Protein AF-A0A0H3LVS9-F1 (afdb_monomer_lite)

Radius of gyration: 20.44 Å; chains: 1; bounding box: 50×40×53 Å

Secondary structure (DSSP, 8-state):
--------HHHHHHHHHHGGGSTT---S-HHHHHHHHHT--PPPHHHHHHHHHHHHHHTT-TTEEEEE-SS-SSEEEEEETTEEEEEEEEEEETTEEEEEEEE---GGGS--

InterPro domains:
  IPR021473 Protein of unknown function DUF3126 [PF11324] (47-109)

pLDDT: mean 72.95, std 19.1, range [28.23, 94.38]

Structure (mmCIF, N/CA/C/O backbone):
data_AF-A0A0H3LVS9-F1
#
_entry.id   AF-A0A0H3LVS9-F1
#
loop_
_atom_site.group_PDB
_atom_site.id
_atom_site.type_symbol
_atom_site.label_atom_id
_atom_site.label_alt_id
_atom_site.label_comp_id
_atom_site.label_asym_id
_atom_site.label_entity_id
_atom_site.label_seq_id
_atom_site.pdbx_PDB_ins_code
_atom_site.Cartn_x
_atom_site.Cartn_y
_atom_site.Cartn_z
_atom_site.occupancy
_atom_site.B_iso_or_equiv
_atom_site.auth_seq_id
_atom_site.auth_comp_id
_atom_site.auth_asym_id
_atom_site.auth_atom_id
_atom_site.pdbx_PDB_model_num
ATOM 1 N N . MET A 1 1 ? -1.880 -29.296 -40.232 1.00 34.50 1 MET A N 1
ATOM 2 C CA . MET A 1 1 ? -1.886 -29.514 -38.771 1.00 34.50 1 MET A CA 1
ATOM 3 C C . MET A 1 1 ? -1.602 -28.190 -38.093 1.00 34.50 1 MET A C 1
ATOM 5 O O . MET A 1 1 ? -0.467 -27.733 -38.099 1.00 34.50 1 MET A O 1
ATOM 9 N N . CYS A 1 2 ? -2.651 -27.542 -37.597 1.00 28.23 2 CYS A N 1
ATOM 10 C CA . CYS A 1 2 ? -2.527 -26.396 -36.709 1.00 28.23 2 CYS A CA 1
ATOM 11 C C . CYS A 1 2 ? -2.067 -26.925 -35.350 1.00 28.23 2 CYS A C 1
ATOM 13 O O . CYS A 1 2 ? -2.799 -27.679 -34.715 1.00 28.23 2 CYS A O 1
ATOM 15 N N . PHE A 1 3 ? -0.857 -26.573 -34.923 1.00 32.47 3 PHE A N 1
ATOM 16 C CA . PHE A 1 3 ? -0.485 -26.709 -33.521 1.00 32.47 3 PHE A CA 1
ATOM 17 C C . PHE A 1 3 ? -0.917 -25.423 -32.827 1.00 32.47 3 PHE A C 1
ATOM 19 O O . PHE A 1 3 ? -0.360 -24.356 -33.081 1.00 32.47 3 PHE A O 1
ATOM 26 N N . GLU A 1 4 ? -1.953 -25.520 -31.998 1.00 36.03 4 GLU A N 1
ATOM 27 C CA . GLU A 1 4 ? -2.336 -24.456 -31.078 1.00 36.03 4 GLU A CA 1
ATOM 28 C C . GLU A 1 4 ? -1.134 -24.121 -30.190 1.00 36.03 4 GLU A C 1
ATOM 30 O O . GLU A 1 4 ? -0.739 -24.883 -29.304 1.00 36.03 4 GLU A O 1
ATOM 35 N N . TYR A 1 5 ? -0.523 -22.968 -30.453 1.00 38.22 5 TYR A N 1
ATOM 36 C CA . TYR A 1 5 ? 0.566 -22.436 -29.652 1.00 38.22 5 TYR A CA 1
ATOM 37 C C . TYR A 1 5 ? -0.031 -21.897 -28.349 1.00 38.22 5 TYR A C 1
ATOM 39 O O . TYR A 1 5 ? -0.419 -20.732 -28.240 1.00 38.22 5 TYR A O 1
ATOM 47 N N . ARG A 1 6 ? -0.195 -22.793 -27.372 1.00 41.19 6 ARG A N 1
ATOM 48 C CA . ARG A 1 6 ? -0.802 -22.491 -26.076 1.00 41.19 6 ARG A CA 1
ATOM 49 C C . ARG A 1 6 ? -0.006 -21.390 -25.371 1.00 41.19 6 ARG A C 1
ATOM 51 O O . ARG A 1 6 ? 1.153 -21.561 -25.000 1.00 41.19 6 ARG A O 1
ATOM 58 N N . SER A 1 7 ? -0.686 -20.261 -25.202 1.00 46.25 7 SER A N 1
ATOM 59 C CA . SER A 1 7 ? -0.302 -19.055 -24.474 1.00 46.25 7 SER A CA 1
ATOM 60 C C . SER A 1 7 ? 0.338 -19.358 -23.113 1.00 46.25 7 SER A C 1
ATOM 62 O O . SER A 1 7 ? -0.344 -19.561 -22.112 1.00 46.25 7 SER A O 1
ATOM 64 N N . ASN A 1 8 ? 1.669 -19.386 -23.062 1.00 47.09 8 ASN A N 1
ATOM 65 C CA . ASN A 1 8 ? 2.419 -19.344 -21.812 1.00 47.09 8 ASN A CA 1
ATOM 66 C C . ASN A 1 8 ? 3.627 -18.417 -22.001 1.00 47.09 8 ASN A C 1
ATOM 68 O O . ASN A 1 8 ? 4.653 -18.799 -22.565 1.00 47.09 8 ASN A O 1
ATOM 72 N N . ARG A 1 9 ? 3.482 -17.157 -21.568 1.00 54.47 9 ARG A N 1
ATOM 73 C CA . ARG A 1 9 ? 4.450 -16.070 -21.813 1.00 54.47 9 ARG A CA 1
ATOM 74 C C . ARG A 1 9 ? 5.856 -16.371 -21.262 1.00 54.47 9 ARG A C 1
ATOM 76 O O . ARG A 1 9 ? 6.838 -15.966 -21.875 1.00 54.47 9 ARG A O 1
ATOM 83 N N . LYS A 1 10 ? 5.964 -17.189 -20.204 1.00 52.12 10 LYS A N 1
ATOM 84 C CA . LYS A 1 10 ? 7.246 -17.685 -19.657 1.00 52.12 10 LYS A CA 1
ATOM 85 C C . LYS A 1 10 ? 8.023 -18.597 -20.616 1.00 52.12 10 LYS A C 1
ATOM 87 O O . LYS A 1 10 ? 9.247 -18.531 -20.656 1.00 52.12 10 LYS A O 1
ATOM 92 N N . LEU A 1 11 ? 7.336 -19.431 -21.403 1.00 53.28 11 LEU A N 1
ATOM 93 C CA . LEU A 1 11 ? 7.994 -20.359 -22.337 1.00 53.28 11 LEU A CA 1
ATOM 94 C C . LEU A 1 11 ? 8.587 -19.621 -23.544 1.00 53.28 11 LEU A C 1
ATOM 96 O O . LEU A 1 11 ? 9.642 -20.005 -24.042 1.00 53.28 11 LEU A O 1
ATOM 100 N N . ARG A 1 12 ? 7.954 -18.520 -23.967 1.00 58.78 12 ARG A N 1
ATOM 101 C CA . ARG A 1 12 ? 8.423 -17.687 -25.083 1.00 58.78 12 ARG A CA 1
ATOM 102 C C . ARG A 1 12 ? 9.726 -16.950 -24.747 1.00 58.78 12 ARG A C 1
ATOM 104 O O . ARG A 1 12 ? 10.603 -16.853 -25.598 1.00 58.78 12 ARG A O 1
ATOM 111 N N . LEU A 1 13 ? 9.871 -16.500 -23.497 1.00 55.03 13 LEU A N 1
ATOM 112 C CA . LEU A 1 13 ? 11.069 -15.812 -23.010 1.00 55.03 13 LEU A CA 1
ATOM 113 C C . LEU A 1 13 ? 12.269 -16.768 -22.894 1.00 55.03 13 LEU A C 1
ATOM 115 O O . LEU A 1 13 ? 13.343 -16.467 -23.406 1.00 55.03 13 LEU A O 1
ATOM 119 N N . ASN A 1 14 ? 12.068 -17.960 -22.318 1.00 53.50 14 ASN A N 1
ATOM 120 C CA 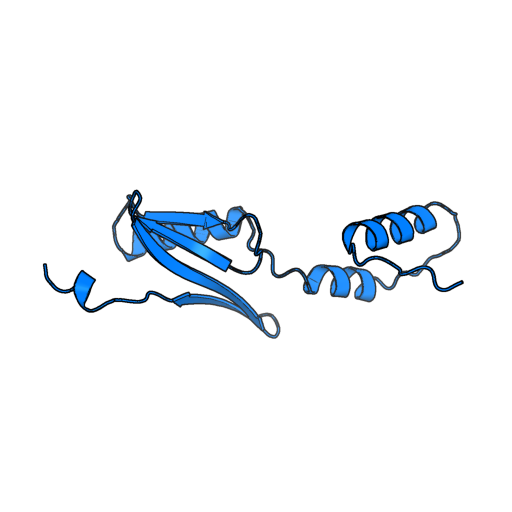. ASN A 1 14 ? 13.131 -18.966 -22.188 1.00 53.50 14 ASN A CA 1
ATOM 121 C C . ASN A 1 14 ? 13.623 -19.499 -23.546 1.00 53.50 14 ASN A C 1
ATOM 123 O O . ASN A 1 14 ? 14.812 -19.763 -23.702 1.00 53.50 14 ASN A O 1
ATOM 127 N N . PHE A 1 15 ? 12.735 -19.614 -24.540 1.00 59.94 15 PHE A N 1
ATOM 128 C CA . PHE A 1 15 ? 13.090 -20.060 -25.893 1.00 59.94 15 PHE A CA 1
ATOM 129 C C . PHE A 1 15 ? 13.911 -19.014 -26.668 1.00 59.94 15 PHE A C 1
ATOM 131 O O . PHE A 1 15 ? 14.871 -19.350 -27.360 1.00 59.94 15 PHE A O 1
ATOM 138 N N . LEU A 1 16 ? 13.575 -17.728 -26.520 1.00 55.69 16 LEU A N 1
ATOM 139 C CA . LEU A 1 16 ? 14.338 -16.633 -27.127 1.00 55.69 16 LEU A CA 1
ATOM 140 C C . LEU A 1 16 ? 15.699 -16.438 -26.447 1.00 55.69 16 LEU A C 1
ATOM 142 O O . LEU A 1 16 ? 16.685 -16.176 -27.130 1.00 55.69 16 LEU A O 1
ATOM 146 N N . LEU A 1 17 ? 15.781 -16.639 -25.129 1.00 55.62 17 LEU A N 1
ATOM 147 C CA . LEU A 1 17 ? 17.044 -16.594 -24.388 1.00 55.62 17 LEU A CA 1
ATOM 148 C C . LEU A 1 17 ? 17.961 -17.782 -24.724 1.00 55.62 17 LEU A C 1
ATOM 150 O O . LEU A 1 17 ? 19.172 -17.596 -24.825 1.00 55.62 17 LEU A O 1
ATOM 154 N N . SER A 1 18 ? 17.421 -18.984 -24.984 1.00 55.53 18 SER A N 1
ATOM 155 C CA . SER A 1 18 ? 18.250 -20.134 -25.388 1.00 55.53 18 SER A CA 1
ATOM 156 C C . SER A 1 18 ? 18.883 -19.973 -26.774 1.00 55.53 18 SER A C 1
ATOM 158 O O . SER A 1 18 ? 19.918 -20.576 -27.047 1.00 55.53 18 SER A O 1
ATOM 160 N N . LEU A 1 19 ? 18.295 -19.141 -27.640 1.00 51.12 19 LEU A N 1
ATOM 161 C CA . LEU A 1 19 ? 18.848 -18.817 -28.959 1.00 51.12 19 LEU A CA 1
ATOM 162 C C . LEU A 1 19 ? 20.018 -17.817 -28.893 1.00 51.12 19 LEU A C 1
ATOM 164 O O . LEU A 1 19 ? 20.788 -17.734 -29.845 1.00 51.12 19 LEU A O 1
ATOM 168 N N . GLN A 1 20 ? 20.215 -17.112 -27.772 1.00 55.12 20 GLN A N 1
ATOM 169 C CA . GLN A 1 20 ? 21.317 -16.151 -27.609 1.00 55.12 20 GLN A CA 1
ATOM 170 C C . GLN A 1 20 ? 22.669 -16.798 -27.259 1.00 55.12 20 GLN A C 1
ATOM 172 O O . GLN A 1 20 ? 23.701 -16.134 -27.326 1.00 55.12 20 GLN A O 1
ATOM 177 N N . ASN A 1 21 ? 22.693 -18.099 -26.943 1.00 51.66 21 ASN A N 1
ATOM 178 C CA . ASN A 1 21 ? 23.931 -18.854 -26.698 1.00 51.66 21 ASN A CA 1
ATOM 179 C C . ASN A 1 21 ? 24.605 -19.384 -27.978 1.00 51.66 21 ASN A C 1
ATOM 181 O O . ASN A 1 21 ? 25.692 -19.962 -27.914 1.00 51.66 21 ASN A O 1
ATOM 185 N N . LEU A 1 22 ? 24.007 -19.165 -29.151 1.00 51.72 22 LEU A N 1
ATOM 186 C CA . LEU A 1 22 ? 24.658 -19.382 -30.439 1.00 51.72 22 LEU A CA 1
ATOM 187 C C . LEU A 1 22 ? 25.343 -18.074 -30.848 1.00 51.72 22 LEU A C 1
ATOM 189 O O . LEU A 1 22 ? 24.701 -17.119 -31.277 1.00 51.72 22 LEU A O 1
ATOM 193 N N . ARG A 1 23 ? 26.666 -18.029 -30.648 1.00 49.78 23 ARG A N 1
ATOM 194 C CA . ARG A 1 23 ? 27.572 -16.944 -31.063 1.00 49.78 23 ARG A CA 1
ATOM 195 C C . ARG A 1 23 ? 27.185 -16.403 -32.448 1.00 49.78 23 ARG A C 1
ATOM 197 O O . ARG A 1 23 ? 27.445 -17.072 -33.443 1.00 49.78 23 ARG A O 1
ATOM 204 N N . GLY A 1 24 ? 26.615 -15.197 -32.514 1.00 46.94 24 GLY A N 1
ATOM 205 C CA . GLY A 1 24 ? 26.418 -14.508 -33.796 1.00 46.94 24 GLY A CA 1
ATOM 206 C C . GLY A 1 24 ? 25.228 -13.561 -33.941 1.00 46.94 24 GLY A C 1
ATOM 207 O O . GLY A 1 24 ? 25.112 -12.957 -34.999 1.00 46.94 24 GLY A O 1
ATOM 208 N N . ALA A 1 25 ? 24.372 -13.377 -32.933 1.00 44.25 25 ALA A N 1
ATOM 209 C CA . ALA A 1 25 ? 23.268 -12.411 -33.001 1.00 44.25 25 ALA A CA 1
ATOM 210 C C . ALA A 1 25 ? 23.390 -11.323 -31.918 1.00 44.25 25 ALA A C 1
ATOM 212 O O . ALA A 1 25 ? 22.621 -11.266 -30.964 1.00 44.25 25 ALA A O 1
ATOM 213 N N . LEU A 1 26 ? 24.373 -10.437 -32.077 1.00 46.94 26 LEU A N 1
ATOM 214 C CA . LEU A 1 26 ? 24.186 -9.029 -31.711 1.00 46.94 26 LEU A CA 1
ATOM 215 C C . LEU A 1 26 ? 23.261 -8.507 -32.829 1.00 46.94 26 LEU A C 1
ATOM 217 O O . LEU A 1 26 ? 23.597 -8.677 -33.992 1.00 46.94 26 LEU A O 1
ATOM 221 N N . PHE A 1 27 ? 22.048 -8.012 -32.635 1.00 50.47 27 PHE A N 1
ATOM 222 C CA . PHE A 1 27 ? 21.585 -7.043 -31.666 1.00 50.47 27 PHE A CA 1
ATOM 223 C C . PHE A 1 27 ? 20.112 -7.357 -31.366 1.00 50.47 27 PHE A C 1
ATOM 225 O O . PHE A 1 27 ? 19.227 -7.016 -32.147 1.00 50.47 27 PHE A O 1
ATOM 232 N N . ALA A 1 28 ? 19.820 -7.997 -30.234 1.00 50.09 28 ALA A N 1
ATOM 233 C CA . ALA A 1 28 ? 18.551 -7.684 -29.591 1.00 50.09 28 ALA A CA 1
ATOM 234 C C . ALA A 1 28 ? 18.716 -6.243 -29.108 1.00 50.09 28 ALA A C 1
ATOM 236 O O . ALA A 1 28 ? 19.555 -5.984 -28.243 1.00 50.09 28 ALA A O 1
ATOM 237 N N . ASP A 1 29 ? 18.024 -5.317 -29.771 1.00 54.22 29 ASP A N 1
ATOM 238 C CA . ASP A 1 29 ? 18.102 -3.891 -29.486 1.00 54.22 29 ASP A CA 1
ATOM 239 C C . ASP A 1 29 ? 18.015 -3.680 -27.972 1.00 54.22 29 ASP A C 1
ATOM 241 O O . ASP A 1 29 ? 17.146 -4.263 -27.313 1.00 54.22 29 ASP A O 1
ATOM 245 N N . LYS A 1 30 ? 18.926 -2.898 -27.384 1.00 54.38 30 LYS A N 1
ATOM 246 C CA . LYS A 1 30 ? 18.856 -2.614 -25.939 1.00 54.38 30 LYS A CA 1
ATOM 247 C C . LYS A 1 30 ? 17.498 -2.003 -25.597 1.00 54.38 30 LYS A C 1
ATOM 249 O O . LYS A 1 30 ? 16.982 -2.273 -24.519 1.00 54.38 30 LYS A O 1
ATOM 254 N N . GLU A 1 31 ? 16.896 -1.283 -26.545 1.00 56.06 31 GLU A N 1
ATOM 255 C CA . GLU A 1 31 ? 15.510 -0.825 -26.499 1.00 56.06 31 GLU A CA 1
ATOM 256 C C . GLU A 1 31 ? 14.478 -1.950 -26.452 1.00 56.06 31 GLU A C 1
ATOM 258 O O . GLU A 1 31 ? 13.523 -1.831 -25.702 1.00 56.06 31 GLU A O 1
ATOM 263 N N . LEU A 1 32 ? 14.651 -3.056 -27.180 1.00 57.75 32 LEU A N 1
ATOM 264 C CA . LEU A 1 32 ? 13.726 -4.192 -27.136 1.00 57.75 32 LEU A CA 1
ATOM 265 C C . LEU A 1 32 ? 13.769 -4.866 -25.759 1.00 57.75 32 LEU A C 1
ATOM 267 O O . LEU A 1 32 ? 12.730 -5.187 -25.190 1.00 57.75 32 LEU A O 1
ATOM 271 N N . ILE A 1 33 ? 14.965 -5.023 -25.185 1.00 58.66 33 ILE A N 1
ATOM 272 C CA . ILE A 1 33 ? 15.136 -5.557 -23.826 1.00 58.66 33 ILE A CA 1
ATOM 273 C C . ILE A 1 33 ? 14.559 -4.579 -22.788 1.00 58.66 33 ILE A C 1
ATOM 275 O O . ILE A 1 33 ? 13.909 -5.015 -21.837 1.00 58.66 33 ILE A O 1
ATOM 279 N N . ASN A 1 34 ? 14.741 -3.267 -22.981 1.00 55.09 34 ASN A N 1
ATOM 280 C CA . ASN A 1 34 ? 14.172 -2.247 -22.097 1.00 55.09 34 ASN A CA 1
ATOM 281 C C . ASN A 1 34 ? 12.646 -2.138 -22.237 1.00 55.09 34 ASN A C 1
ATOM 283 O O . ASN A 1 34 ? 11.971 -1.992 -21.231 1.00 55.09 34 ASN A O 1
ATOM 287 N N . ASN A 1 35 ? 12.082 -2.277 -23.438 1.00 54.75 35 ASN A N 1
ATOM 288 C CA . ASN A 1 35 ? 10.637 -2.237 -23.686 1.00 54.75 35 ASN A CA 1
ATOM 289 C C . ASN A 1 35 ? 9.933 -3.515 -23.213 1.00 54.75 35 ASN A C 1
ATOM 291 O O . ASN A 1 35 ? 8.794 -3.445 -22.765 1.00 54.75 35 ASN A O 1
ATOM 295 N N . ILE A 1 36 ? 10.620 -4.664 -23.220 1.00 56.91 36 ILE A N 1
ATOM 296 C CA . ILE A 1 36 ? 10.135 -5.886 -22.560 1.00 56.91 36 ILE A CA 1
ATOM 297 C C . ILE A 1 36 ? 10.150 -5.723 -21.029 1.00 56.91 36 ILE A C 1
ATOM 299 O O . ILE A 1 36 ? 9.225 -6.188 -20.372 1.00 56.91 36 ILE A O 1
ATOM 303 N N . LYS A 1 37 ? 11.154 -5.040 -20.453 1.00 52.91 37 LYS A N 1
ATOM 304 C CA . LYS A 1 37 ? 11.208 -4.736 -19.008 1.00 52.91 37 LYS A CA 1
ATOM 305 C C . LYS A 1 37 ? 10.211 -3.659 -18.565 1.00 52.91 37 LYS A C 1
ATOM 307 O O . LYS A 1 37 ? 9.644 -3.782 -17.489 1.00 52.91 37 LYS A O 1
ATOM 312 N N . ARG A 1 38 ? 9.988 -2.625 -19.380 1.00 52.38 38 ARG A N 1
ATOM 313 C CA . ARG A 1 38 ? 9.077 -1.500 -19.090 1.00 52.38 38 ARG A CA 1
ATOM 314 C C . ARG A 1 38 ? 7.604 -1.903 -19.031 1.00 52.38 38 ARG A C 1
ATOM 316 O O . ARG A 1 38 ? 6.815 -1.201 -18.423 1.00 52.38 38 ARG A O 1
ATOM 323 N N . GLN A 1 39 ? 7.225 -3.033 -19.628 1.00 47.06 39 GLN A N 1
ATOM 324 C CA . GLN A 1 39 ? 5.843 -3.531 -19.590 1.00 47.06 39 GLN A CA 1
ATOM 325 C C . GLN A 1 39 ? 5.507 -4.387 -18.358 1.00 47.06 39 GLN A C 1
ATOM 327 O O . GLN A 1 39 ? 4.389 -4.890 -18.250 1.00 47.06 39 GLN A O 1
ATOM 332 N N . GLU A 1 40 ? 6.440 -4.558 -17.424 1.00 53.28 40 GLU A N 1
ATOM 333 C CA . GLU A 1 40 ? 6.179 -5.173 -16.126 1.00 53.28 40 GLU A CA 1
ATOM 334 C C . GLU A 1 40 ? 6.182 -4.063 -15.067 1.00 53.28 40 GLU A C 1
ATOM 336 O O . GLU A 1 40 ? 7.184 -3.812 -14.403 1.00 53.28 40 GLU A O 1
ATOM 341 N N . SER A 1 41 ? 5.045 -3.374 -14.923 1.00 55.34 41 SER A N 1
ATOM 342 C CA . SER A 1 41 ? 4.755 -2.484 -13.794 1.00 55.34 41 SER A CA 1
ATOM 343 C C . SER A 1 41 ? 4.706 -3.332 -12.519 1.00 55.34 41 SER A C 1
ATOM 345 O O . SER A 1 41 ? 3.644 -3.788 -12.093 1.00 55.34 41 SER A O 1
ATOM 347 N N . ILE A 1 42 ? 5.878 -3.670 -11.987 1.00 66.06 42 ILE A N 1
ATOM 348 C CA . ILE A 1 42 ? 6.047 -4.484 -10.790 1.00 66.06 42 ILE A CA 1
ATOM 349 C C . ILE A 1 42 ? 6.308 -3.543 -9.628 1.00 66.06 42 ILE A C 1
ATOM 351 O O . ILE A 1 42 ? 7.329 -2.859 -9.601 1.00 66.06 42 ILE A O 1
ATOM 355 N N . VAL A 1 43 ? 5.417 -3.555 -8.641 1.00 73.75 43 VAL A N 1
ATOM 356 C CA . VAL A 1 43 ? 5.714 -2.962 -7.346 1.00 73.75 43 VAL A CA 1
ATOM 357 C C . VAL A 1 43 ? 6.813 -3.787 -6.685 1.00 73.75 43 VAL A C 1
ATOM 359 O O . VAL A 1 43 ? 6.648 -4.976 -6.392 1.00 73.75 43 VAL A O 1
ATOM 362 N N . ASN A 1 44 ? 7.948 -3.147 -6.441 1.00 81.69 44 ASN A N 1
ATOM 363 C CA . ASN A 1 44 ? 9.102 -3.784 -5.826 1.00 81.69 44 ASN A CA 1
ATOM 364 C C . ASN A 1 44 ? 8.932 -3.907 -4.306 1.00 81.69 44 ASN A C 1
ATOM 366 O O . ASN A 1 44 ? 8.289 -3.083 -3.657 1.00 81.69 44 ASN A O 1
ATOM 370 N N . ALA A 1 45 ? 9.583 -4.901 -3.694 1.00 82.81 45 ALA A N 1
ATOM 371 C CA . ALA A 1 45 ? 9.531 -5.102 -2.240 1.00 82.81 45 ALA A CA 1
ATOM 372 C C . ALA A 1 45 ? 10.008 -3.870 -1.442 1.00 82.81 45 ALA A C 1
ATOM 374 O O . ALA A 1 45 ? 9.519 -3.612 -0.342 1.00 82.81 45 ALA A O 1
ATOM 375 N N . ASP A 1 46 ? 10.937 -3.092 -1.998 1.00 86.88 46 ASP A N 1
ATOM 376 C CA . ASP A 1 46 ? 11.415 -1.855 -1.380 1.00 86.88 46 ASP A CA 1
ATOM 377 C C . ASP A 1 46 ? 10.401 -0.709 -1.494 1.00 86.88 46 ASP A C 1
ATOM 379 O O . ASP A 1 46 ? 10.275 0.085 -0.562 1.00 86.88 46 ASP A O 1
ATOM 383 N N . GLU A 1 47 ? 9.638 -0.635 -2.588 1.00 87.12 47 GLU A N 1
ATOM 384 C CA . GLU A 1 47 ? 8.538 0.330 -2.734 1.00 87.12 47 GLU A CA 1
ATOM 385 C C . GLU A 1 47 ? 7.430 0.028 -1.726 1.00 87.12 47 GLU A C 1
ATOM 387 O O . GLU A 1 47 ? 6.956 0.932 -1.048 1.00 87.12 47 GLU A O 1
ATOM 392 N N . ILE A 1 48 ? 7.103 -1.251 -1.528 1.00 89.31 48 ILE A N 1
ATOM 393 C CA . ILE A 1 48 ? 6.127 -1.680 -0.520 1.00 89.31 48 ILE A CA 1
ATOM 394 C C . ILE A 1 48 ? 6.558 -1.246 0.881 1.00 89.31 48 ILE A C 1
ATOM 396 O O . ILE A 1 48 ? 5.750 -0.689 1.615 1.00 89.31 48 ILE A O 1
ATOM 400 N N . LYS A 1 49 ? 7.832 -1.427 1.251 1.00 91.06 49 LYS A N 1
ATOM 401 C CA . LYS A 1 49 ? 8.349 -0.960 2.552 1.00 91.06 49 LYS A CA 1
ATOM 402 C C . LYS A 1 49 ? 8.277 0.560 2.702 1.00 91.06 49 LYS A C 1
ATOM 404 O O . LYS A 1 49 ? 7.996 1.050 3.798 1.00 91.06 49 LYS A O 1
ATOM 409 N N . LYS A 1 50 ? 8.547 1.307 1.625 1.00 92.56 50 LYS A N 1
ATOM 410 C CA . LYS A 1 50 ? 8.420 2.772 1.616 1.00 92.56 50 LYS A CA 1
ATOM 411 C C . LYS A 1 50 ? 6.966 3.193 1.813 1.00 92.56 50 LYS A C 1
ATOM 413 O O . LYS A 1 50 ? 6.710 4.018 2.683 1.00 92.56 50 LYS A O 1
ATOM 418 N N . LEU A 1 51 ? 6.035 2.596 1.067 1.00 92.00 51 LEU A N 1
ATOM 419 C CA . LEU A 1 51 ? 4.597 2.849 1.193 1.00 92.00 51 LEU A CA 1
ATOM 420 C C . LEU A 1 51 ? 4.080 2.482 2.588 1.00 92.00 51 LEU A C 1
ATOM 422 O O . LEU A 1 51 ? 3.357 3.262 3.196 1.00 92.00 51 LEU A O 1
ATOM 426 N N . ASP A 1 52 ? 4.508 1.343 3.130 1.00 93.06 52 ASP A N 1
ATOM 427 C CA . ASP A 1 52 ? 4.161 0.888 4.478 1.00 93.06 52 ASP A CA 1
ATOM 428 C C . ASP A 1 52 ? 4.614 1.886 5.549 1.00 93.06 52 ASP A C 1
ATOM 430 O O . ASP A 1 52 ? 3.817 2.333 6.372 1.00 93.06 52 ASP A O 1
ATOM 434 N N . SER A 1 53 ? 5.875 2.317 5.484 1.00 94.12 53 SER A N 1
ATOM 435 C CA . SER A 1 53 ? 6.420 3.310 6.415 1.00 94.12 53 SER A CA 1
ATOM 436 C C . SER A 1 53 ? 5.725 4.667 6.266 1.00 94.12 53 SER A C 1
ATOM 438 O O . SER A 1 53 ? 5.413 5.320 7.261 1.00 94.12 53 SER A O 1
ATOM 440 N N . TYR A 1 54 ? 5.455 5.091 5.028 1.00 94.38 54 TYR A N 1
ATOM 441 C CA . TYR A 1 54 ? 4.763 6.343 4.736 1.00 94.38 54 TYR A CA 1
ATOM 442 C C . TYR A 1 54 ? 3.341 6.357 5.304 1.00 94.38 54 TYR A C 1
ATOM 444 O O . TYR A 1 54 ? 2.969 7.318 5.977 1.00 94.38 54 TYR A O 1
ATOM 452 N N . LEU A 1 55 ? 2.562 5.292 5.093 1.00 92.88 55 LEU A N 1
ATOM 453 C CA . LEU A 1 55 ? 1.187 5.199 5.586 1.00 92.88 55 LEU A CA 1
ATOM 454 C C . LEU A 1 55 ? 1.142 5.115 7.113 1.00 92.88 55 LEU A C 1
ATOM 456 O O . LEU A 1 55 ? 0.353 5.828 7.730 1.00 92.88 55 LEU A O 1
ATOM 460 N N . LYS A 1 56 ? 2.036 4.335 7.735 1.00 94.19 56 LYS A N 1
ATOM 461 C CA . LYS A 1 56 ? 2.160 4.278 9.202 1.00 94.19 56 LYS A CA 1
ATOM 462 C C . LYS A 1 56 ? 2.427 5.647 9.813 1.00 94.19 56 LYS A C 1
ATOM 464 O O . LYS A 1 56 ? 1.800 6.002 10.807 1.00 94.19 56 LYS A O 1
ATOM 469 N N . ASN A 1 57 ? 3.326 6.421 9.207 1.00 94.25 57 ASN A N 1
ATOM 470 C CA . ASN A 1 57 ? 3.656 7.764 9.680 1.00 94.25 57 ASN A CA 1
ATOM 471 C C . ASN A 1 57 ? 2.519 8.762 9.419 1.00 94.25 57 ASN A C 1
ATOM 473 O O . ASN A 1 57 ? 2.201 9.561 10.294 1.00 94.25 57 ASN A O 1
ATOM 477 N N . THR A 1 58 ? 1.889 8.699 8.243 1.00 92.75 58 THR A N 1
ATOM 478 C CA . THR A 1 58 ? 0.809 9.615 7.836 1.00 92.75 58 THR A CA 1
ATOM 479 C C . THR A 1 58 ? -0.437 9.442 8.701 1.00 92.75 58 THR A C 1
ATOM 481 O O . THR A 1 58 ? -0.984 10.424 9.194 1.00 92.75 58 THR A O 1
ATOM 484 N N . PHE A 1 59 ? -0.859 8.198 8.935 1.00 91.06 59 PHE A N 1
ATOM 485 C CA . PHE A 1 59 ? -2.038 7.883 9.748 1.00 91.06 59 PHE A CA 1
ATOM 486 C C . PHE A 1 59 ? -1.721 7.690 11.236 1.00 91.06 59 PHE A C 1
ATOM 488 O O . PHE A 1 59 ? -2.625 7.402 12.015 1.00 91.06 59 PHE A O 1
ATOM 495 N N . GLN A 1 60 ? -0.448 7.822 11.634 1.00 93.56 60 GLN A N 1
ATOM 496 C CA . GLN A 1 60 ? 0.042 7.576 12.999 1.00 93.56 60 GLN A CA 1
ATOM 497 C C . GLN A 1 60 ? -0.423 6.225 13.571 1.00 93.56 60 GLN A C 1
ATOM 499 O O . GLN A 1 60 ? -0.668 6.080 14.767 1.00 93.56 60 GLN A O 1
ATOM 504 N N . ASN A 1 61 ? -0.545 5.220 12.702 1.00 90.88 61 ASN A N 1
ATOM 505 C CA . ASN A 1 61 ? -1.064 3.905 13.044 1.00 90.88 61 ASN A CA 1
ATOM 506 C C . ASN A 1 61 ? -0.069 2.823 12.617 1.00 90.88 61 ASN A C 1
ATOM 508 O O . ASN A 1 61 ? 0.085 2.524 11.435 1.00 90.88 61 ASN A O 1
ATOM 512 N N . SER A 1 62 ? 0.597 2.214 13.599 1.00 89.38 62 SER A N 1
ATOM 513 C CA . SER A 1 62 ? 1.597 1.165 13.382 1.00 89.38 62 SER A CA 1
ATOM 514 C C . SER A 1 62 ? 1.003 -0.190 12.981 1.00 89.38 62 SER A C 1
ATOM 516 O O . SER A 1 62 ? 1.750 -1.050 12.509 1.00 89.38 62 SER A O 1
ATOM 518 N N . ALA A 1 63 ? -0.312 -0.380 13.136 1.00 90.88 63 ALA A N 1
ATOM 519 C CA . ALA A 1 63 ? -1.019 -1.602 12.757 1.00 90.88 63 ALA A CA 1
ATOM 520 C C . ALA A 1 63 ? -1.327 -1.686 11.252 1.00 90.88 63 ALA A C 1
ATOM 522 O O . ALA A 1 63 ? -1.718 -2.754 10.776 1.00 90.88 63 ALA A O 1
ATOM 523 N N . LEU A 1 64 ? -1.129 -0.592 10.506 1.00 92.44 64 LEU A N 1
ATOM 524 C CA . LEU A 1 64 ? -1.220 -0.590 9.048 1.00 92.44 64 LEU A CA 1
ATOM 525 C C . LEU A 1 64 ? -0.178 -1.527 8.435 1.00 92.44 64 LEU A C 1
ATOM 527 O O . LEU A 1 64 ? 0.959 -1.601 8.899 1.00 92.44 64 LEU A O 1
ATOM 531 N N . GLN A 1 65 ? -0.562 -2.238 7.382 1.00 92.12 65 GLN A N 1
ATOM 532 C CA . GLN A 1 65 ? 0.316 -3.130 6.638 1.00 92.12 65 GLN A CA 1
ATOM 533 C C . GLN A 1 65 ? 0.040 -3.029 5.145 1.00 92.12 65 GLN A C 1
ATOM 535 O O . GLN A 1 65 ? -1.093 -3.222 4.705 1.00 92.12 65 GLN A O 1
ATOM 540 N N . VAL A 1 66 ? 1.088 -2.805 4.355 1.00 91.69 66 VAL A N 1
ATOM 541 C CA . VAL A 1 66 ? 1.010 -2.897 2.890 1.00 91.69 66 VAL A CA 1
ATOM 542 C C . VAL A 1 66 ? 1.508 -4.266 2.440 1.00 91.69 66 VAL A C 1
ATOM 544 O O . VAL A 1 66 ? 2.629 -4.673 2.750 1.00 91.69 66 VAL A O 1
ATOM 547 N N . ARG A 1 67 ? 0.674 -4.995 1.698 1.00 89.50 67 ARG A N 1
ATOM 548 C CA . ARG A 1 67 ? 0.960 -6.350 1.215 1.00 89.50 67 ARG A CA 1
ATOM 549 C C . ARG A 1 67 ? 0.972 -6.385 -0.314 1.00 89.50 67 ARG A C 1
ATOM 551 O O . ARG A 1 67 ? 0.104 -5.819 -0.975 1.00 89.50 67 ARG A O 1
ATOM 558 N N . ALA A 1 68 ? 1.965 -7.073 -0.877 1.00 83.81 68 ALA A N 1
ATOM 559 C CA . ALA A 1 68 ? 2.041 -7.330 -2.314 1.00 83.81 68 ALA A CA 1
ATOM 560 C C . ALA A 1 68 ? 0.966 -8.338 -2.730 1.00 83.81 68 ALA A C 1
ATOM 562 O O . ALA A 1 68 ? 0.773 -9.347 -2.043 1.00 83.81 68 ALA A O 1
ATOM 563 N N . ARG A 1 69 ? 0.355 -8.162 -3.904 1.00 74.75 69 ARG A N 1
ATOM 564 C CA . ARG A 1 69 ? -0.456 -9.233 -4.489 1.00 74.75 69 ARG A CA 1
ATOM 565 C C . ARG A 1 69 ? 0.437 -10.232 -5.221 1.00 74.75 69 ARG A C 1
ATOM 567 O O . ARG A 1 69 ? 1.189 -9.879 -6.119 1.00 74.75 69 ARG A O 1
ATOM 574 N N . THR A 1 70 ? 0.291 -11.522 -4.922 1.00 57.91 70 THR A N 1
ATOM 575 C CA . THR A 1 70 ? 1.084 -12.601 -5.552 1.00 57.91 70 THR A CA 1
ATOM 576 C C . THR A 1 70 ? 0.835 -12.758 -7.061 1.00 57.91 70 THR A C 1
ATOM 578 O O . THR A 1 70 ? 1.632 -13.385 -7.755 1.00 57.91 70 THR A O 1
ATOM 581 N N . LYS A 1 71 ? -0.285 -12.239 -7.586 1.00 58.50 71 LYS A N 1
ATOM 582 C CA . LYS A 1 71 ? -0.726 -12.473 -8.977 1.00 58.50 71 LYS A CA 1
ATOM 583 C C . LYS A 1 71 ? -0.815 -11.220 -9.849 1.00 58.50 71 LYS A C 1
ATOM 585 O O . LYS A 1 71 ? -0.807 -11.360 -11.068 1.00 58.50 71 LYS A O 1
ATOM 590 N N . LYS A 1 72 ? -0.938 -10.033 -9.252 1.00 61.16 72 LYS A N 1
ATOM 591 C CA . LYS A 1 72 ? -1.014 -8.752 -9.960 1.00 61.16 72 LYS A CA 1
ATOM 592 C C . LYS A 1 72 ? 0.127 -7.884 -9.473 1.00 61.16 72 LYS A C 1
ATOM 594 O O . LYS A 1 72 ? 0.221 -7.619 -8.283 1.00 61.16 72 LYS A O 1
ATOM 599 N N . SER A 1 73 ? 1.012 -7.527 -10.387 1.00 65.06 73 SER A N 1
ATOM 600 C CA . SER A 1 73 ? 2.259 -6.855 -10.053 1.00 65.06 73 SER A CA 1
ATOM 601 C C . SER A 1 73 ? 2.125 -5.335 -9.985 1.00 65.06 73 SER A C 1
ATOM 603 O O . SER A 1 73 ? 3.023 -4.705 -9.455 1.00 65.06 73 SER A O 1
ATOM 605 N N . ASP A 1 74 ? 1.019 -4.760 -10.459 1.00 77.00 74 ASP A N 1
ATOM 606 C CA . ASP A 1 74 ? 0.766 -3.313 -10.559 1.00 77.00 74 ASP A CA 1
ATOM 607 C C . ASP A 1 74 ? 0.154 -2.684 -9.296 1.00 77.00 74 ASP A C 1
ATOM 609 O O . ASP A 1 74 ? -0.020 -1.468 -9.217 1.00 77.00 74 ASP A O 1
ATOM 613 N N . SER A 1 75 ? -0.209 -3.504 -8.306 1.00 83.31 75 SER A N 1
ATOM 614 C CA . SER A 1 75 ? -1.004 -3.050 -7.170 1.00 83.31 75 SER A CA 1
ATOM 615 C C . SER A 1 75 ? -0.660 -3.739 -5.852 1.00 83.31 75 SER A C 1
ATOM 617 O O . SER A 1 75 ? -0.297 -4.917 -5.793 1.00 83.31 75 SER A O 1
ATOM 619 N N . CYS A 1 76 ? -0.841 -2.983 -4.772 1.00 90.06 76 CYS A N 1
ATOM 620 C CA . CYS A 1 76 ? -0.682 -3.420 -3.389 1.00 90.06 76 CYS A CA 1
ATOM 621 C C . CYS A 1 76 ? -2.022 -3.360 -2.670 1.00 90.06 76 CYS A C 1
ATOM 623 O O . CYS A 1 76 ? -2.891 -2.566 -3.023 1.00 90.06 76 CYS A O 1
ATOM 625 N N . GLU A 1 77 ? -2.170 -4.150 -1.623 1.00 90.69 77 GLU A N 1
ATOM 626 C CA . GLU A 1 77 ? -3.327 -4.107 -0.738 1.00 90.69 77 GLU A CA 1
ATOM 627 C C . GLU A 1 77 ? -2.904 -3.537 0.616 1.00 90.69 77 GLU A C 1
ATOM 629 O O . GLU A 1 77 ? -1.801 -3.814 1.094 1.00 90.69 77 GLU A O 1
ATOM 634 N N . VAL A 1 78 ? -3.769 -2.729 1.222 1.00 92.00 78 VAL A N 1
ATOM 635 C CA . VAL A 1 78 ? -3.544 -2.108 2.529 1.00 92.00 78 VAL A CA 1
ATOM 636 C C . VAL A 1 78 ? -4.497 -2.729 3.534 1.00 92.00 78 VAL A C 1
ATOM 638 O O . VAL A 1 78 ? -5.699 -2.816 3.285 1.00 92.00 78 VAL A O 1
ATOM 641 N N . TYR A 1 79 ? -3.946 -3.138 4.669 1.00 92.50 79 TYR A N 1
ATOM 642 C CA . TYR A 1 79 ? -4.668 -3.782 5.757 1.00 92.50 79 TYR A CA 1
ATOM 643 C C . TYR A 1 79 ? -4.419 -3.059 7.082 1.00 92.50 79 TYR A C 1
ATOM 645 O O . TYR A 1 79 ? -3.340 -2.502 7.287 1.00 92.50 79 TYR A O 1
ATOM 653 N N . ILE A 1 80 ? -5.379 -3.131 8.001 1.00 91.00 80 ILE A N 1
ATOM 654 C CA . ILE A 1 80 ? -5.166 -2.903 9.437 1.00 91.00 80 ILE A CA 1
ATOM 655 C C . ILE A 1 80 ? -5.482 -4.215 10.144 1.00 91.00 80 ILE A C 1
ATOM 657 O O . ILE A 1 80 ? -6.622 -4.666 10.149 1.00 91.00 80 ILE A O 1
ATOM 661 N N . GLY A 1 81 ? -4.466 -4.854 10.729 1.00 87.00 81 GLY A N 1
ATOM 662 C CA . GLY A 1 81 ? -4.631 -6.199 11.287 1.00 87.00 81 GLY A CA 1
ATOM 663 C C . GLY A 1 81 ? -5.080 -7.201 10.215 1.00 87.00 81 GLY A C 1
ATOM 664 O O . GLY A 1 81 ? -4.318 -7.490 9.287 1.00 87.00 81 GLY A O 1
ATOM 665 N N . ASP A 1 82 ? -6.312 -7.697 10.348 1.00 85.69 82 ASP A N 1
ATOM 666 C CA . ASP A 1 82 ? -6.956 -8.626 9.407 1.00 85.69 82 ASP A CA 1
ATOM 667 C C . ASP A 1 82 ? -8.034 -7.956 8.532 1.00 85.69 82 ASP A C 1
ATOM 669 O O . ASP A 1 82 ? -8.650 -8.613 7.692 1.00 85.69 82 ASP A O 1
ATOM 673 N N . GLU A 1 83 ? -8.247 -6.649 8.691 1.00 87.62 83 GLU A N 1
ATOM 674 C CA . GLU A 1 83 ? -9.232 -5.876 7.939 1.00 87.62 83 GLU A CA 1
ATOM 675 C C . GLU A 1 83 ? -8.605 -5.254 6.690 1.00 87.62 83 GLU A C 1
ATOM 677 O O . GLU A 1 83 ? -7.525 -4.657 6.742 1.00 87.62 83 GLU A O 1
ATOM 682 N N . PHE A 1 84 ? -9.276 -5.401 5.550 1.00 89.88 84 PHE A N 1
ATOM 683 C CA . PHE A 1 84 ? -8.857 -4.807 4.287 1.00 89.88 84 PHE A CA 1
ATOM 684 C C . PHE A 1 84 ? -9.369 -3.371 4.184 1.00 89.88 84 PHE A C 1
ATOM 686 O O . PHE A 1 84 ? -10.574 -3.149 4.189 1.00 89.88 84 PHE A O 1
ATOM 693 N N . LEU A 1 85 ? -8.461 -2.410 4.014 1.00 91.12 85 LEU A N 1
ATOM 694 C CA . LEU A 1 85 ? -8.832 -1.006 3.835 1.00 91.12 85 LEU A CA 1
ATOM 695 C C . LEU A 1 85 ? -8.954 -0.603 2.370 1.00 91.12 85 LEU A C 1
ATOM 697 O O . LEU A 1 85 ? -9.799 0.208 2.004 1.00 91.12 85 LEU A O 1
ATOM 701 N N . GLY A 1 86 ? -8.058 -1.093 1.515 1.00 91.56 86 GLY A N 1
ATOM 702 C CA . GLY A 1 86 ? -8.004 -0.580 0.156 1.00 91.56 86 GLY A CA 1
ATOM 703 C C . GLY A 1 86 ? -6.830 -1.063 -0.670 1.00 91.56 86 GLY A C 1
ATOM 704 O O . GLY A 1 86 ? -6.050 -1.934 -0.280 1.00 91.56 86 GLY A O 1
ATOM 705 N N . VAL A 1 87 ? -6.717 -0.473 -1.854 1.00 91.56 87 VAL A N 1
ATOM 706 C CA . VAL A 1 87 ? -5.723 -0.827 -2.868 1.00 91.56 87 VAL A CA 1
ATOM 707 C C . VAL A 1 87 ? -4.866 0.385 -3.191 1.00 91.56 87 VAL A C 1
ATOM 709 O O . VAL A 1 87 ? -5.390 1.478 -3.374 1.00 91.56 87 VAL A O 1
ATOM 712 N N . ILE A 1 88 ? -3.560 0.178 -3.331 1.00 91.56 88 ILE A N 1
ATOM 713 C CA . ILE A 1 88 ? -2.649 1.148 -3.942 1.00 91.56 88 ILE A CA 1
ATOM 714 C C . ILE A 1 88 ? -2.331 0.677 -5.355 1.00 91.56 88 ILE A C 1
ATOM 716 O O . ILE A 1 88 ? -1.884 -0.457 -5.537 1.00 91.56 88 ILE A O 1
ATOM 720 N N . TYR A 1 89 ? -2.529 1.543 -6.338 1.00 89.56 89 TYR A N 1
ATOM 721 C CA . TYR A 1 89 ? -2.088 1.344 -7.712 1.00 89.56 8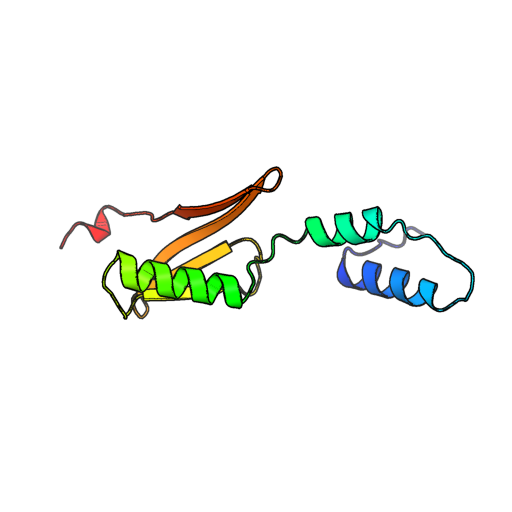9 TYR A CA 1
ATOM 722 C C . TYR A 1 89 ? -0.807 2.133 -7.947 1.00 89.56 89 TYR A C 1
ATOM 724 O O . TYR A 1 89 ? -0.717 3.296 -7.551 1.00 89.56 89 TYR A O 1
ATOM 732 N N . ARG A 1 90 ? 0.182 1.486 -8.560 1.00 86.44 90 ARG A N 1
ATOM 733 C CA . ARG A 1 90 ? 1.394 2.140 -9.048 1.00 86.44 90 ARG A CA 1
ATOM 734 C C . ARG A 1 90 ? 1.155 2.531 -10.498 1.00 86.44 90 ARG A C 1
ATOM 736 O O . ARG A 1 90 ? 0.847 1.653 -11.301 1.00 86.44 90 ARG A O 1
ATOM 743 N N . ASP A 1 91 ? 1.341 3.803 -10.809 1.00 85.75 91 ASP A N 1
ATOM 744 C CA . ASP A 1 91 ? 1.269 4.317 -12.172 1.00 85.75 91 ASP A CA 1
ATOM 745 C C . ASP A 1 91 ? 2.594 4.982 -12.546 1.00 85.75 91 ASP A C 1
ATOM 747 O O . ASP A 1 91 ? 3.237 5.622 -11.711 1.00 85.75 91 ASP A O 1
ATOM 751 N N . GLU A 1 92 ? 3.038 4.763 -13.775 1.00 83.38 92 GLU A N 1
ATOM 752 C CA . GLU A 1 92 ? 4.310 5.266 -14.285 1.00 83.38 92 GLU A CA 1
ATOM 753 C C . GLU A 1 92 ? 4.069 5.871 -15.666 1.00 83.38 92 GLU A C 1
ATOM 755 O O . GLU A 1 92 ? 4.002 5.150 -16.662 1.00 83.38 92 GLU A O 1
ATOM 760 N N . ASP A 1 93 ? 3.959 7.197 -15.697 1.00 84.31 93 ASP A N 1
ATOM 761 C CA . ASP A 1 93 ? 3.677 7.986 -16.893 1.00 84.31 93 ASP A CA 1
ATOM 762 C C . ASP A 1 93 ? 4.872 8.890 -17.197 1.00 84.31 93 ASP A C 1
ATOM 764 O O . ASP A 1 93 ? 5.250 9.704 -16.365 1.00 84.31 93 ASP A O 1
ATOM 768 N N . GLU A 1 94 ? 5.472 8.752 -18.386 1.00 76.12 94 GLU A N 1
ATOM 769 C CA . GLU A 1 94 ? 6.513 9.655 -18.925 1.00 76.12 94 GLU A CA 1
ATOM 770 C C . GLU A 1 94 ? 7.566 10.136 -17.894 1.00 76.12 94 GLU A C 1
ATOM 772 O O . GLU A 1 94 ? 7.858 11.323 -17.785 1.00 76.12 94 GLU A O 1
ATOM 777 N N . ASP A 1 95 ? 8.158 9.185 -17.160 1.00 74.81 95 ASP A N 1
ATOM 778 C CA . ASP A 1 95 ? 9.171 9.380 -16.102 1.00 74.81 95 ASP A CA 1
ATOM 779 C C . ASP A 1 95 ? 8.653 9.909 -14.744 1.00 74.81 95 ASP A C 1
ATOM 781 O O . ASP A 1 95 ? 9.444 10.133 -13.821 1.00 74.81 95 ASP A O 1
ATOM 785 N N . GLU A 1 96 ? 7.338 10.031 -14.560 1.00 82.81 96 GLU A N 1
ATOM 786 C CA . GLU A 1 96 ? 6.698 10.347 -13.284 1.00 82.81 96 GLU A CA 1
ATOM 787 C C . GLU A 1 96 ? 6.091 9.092 -12.637 1.00 82.81 96 GLU A C 1
ATOM 789 O O . GLU A 1 96 ? 5.214 8.423 -13.184 1.00 82.81 96 GLU A O 1
ATOM 794 N N . LEU A 1 97 ? 6.57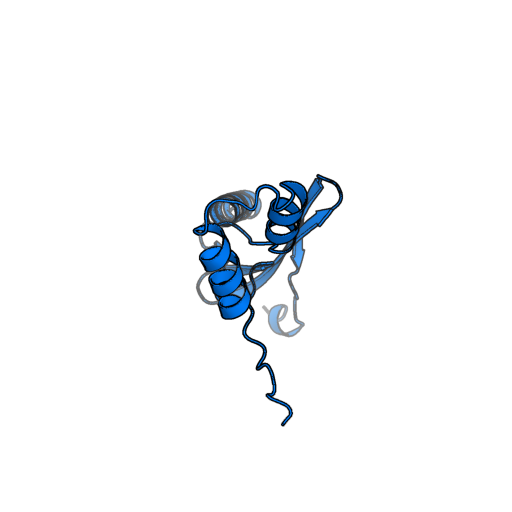3 8.760 -11.435 1.00 83.25 97 LEU A N 1
ATOM 795 C CA . LEU A 1 97 ? 6.068 7.638 -10.645 1.00 83.25 97 LEU A CA 1
ATOM 796 C C . LEU A 1 97 ? 5.037 8.138 -9.636 1.00 83.25 97 LEU A C 1
ATOM 798 O O 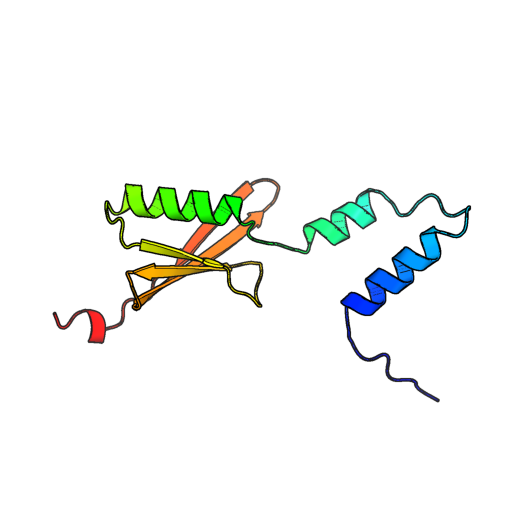. LEU A 1 97 ? 5.390 8.831 -8.677 1.00 83.25 97 LEU A O 1
ATOM 802 N N . SER A 1 98 ? 3.786 7.726 -9.810 1.00 87.94 98 SER A N 1
ATOM 803 C CA . SER A 1 98 ? 2.689 8.084 -8.918 1.00 87.94 98 SER A CA 1
ATOM 804 C C . SER A 1 98 ? 2.066 6.856 -8.248 1.00 87.94 98 SER A C 1
ATOM 806 O O . SER A 1 98 ? 2.148 5.720 -8.725 1.00 87.94 98 SER A O 1
ATOM 808 N N . TYR A 1 99 ? 1.469 7.083 -7.077 1.00 90.25 99 TYR A N 1
ATOM 809 C CA . TYR A 1 99 ? 0.790 6.051 -6.299 1.00 90.25 99 TYR A CA 1
ATOM 810 C C . TYR A 1 99 ? -0.617 6.523 -5.957 1.00 90.25 99 TYR A C 1
ATOM 812 O O . TYR A 1 99 ? -0.792 7.511 -5.246 1.00 90.25 99 TYR A O 1
ATOM 820 N N . SER A 1 100 ? -1.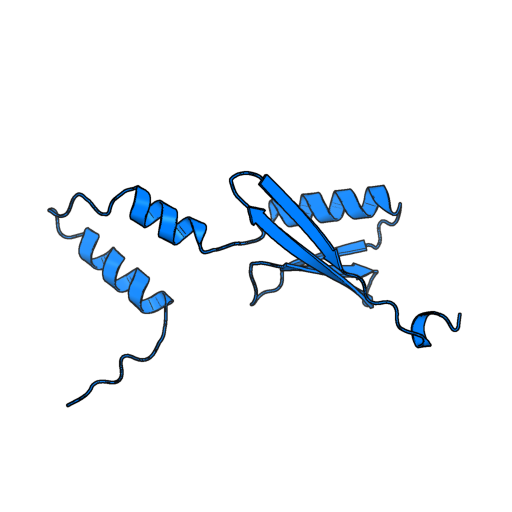619 5.789 -6.431 1.00 90.69 100 SER A N 1
ATOM 821 C CA . SER A 1 100 ? -3.026 6.088 -6.177 1.00 90.69 100 SER A CA 1
ATOM 822 C C . SER A 1 100 ? -3.586 5.136 -5.134 1.00 90.69 100 SER A C 1
ATOM 824 O O . SER A 1 100 ? -3.693 3.937 -5.383 1.00 90.69 100 SER A O 1
ATOM 826 N N . PHE A 1 101 ? -3.964 5.657 -3.967 1.00 92.25 101 PHE A N 1
ATOM 827 C CA . PHE A 1 101 ? -4.652 4.880 -2.937 1.00 92.25 101 PHE A CA 1
ATOM 828 C C . PHE A 1 101 ? -6.168 5.016 -3.093 1.00 92.25 101 PHE A C 1
ATOM 830 O O . PHE A 1 101 ? -6.713 6.114 -3.045 1.00 92.25 101 PHE A O 1
ATOM 837 N N . SER A 1 102 ? -6.849 3.890 -3.290 1.00 91.81 102 SER A N 1
ATOM 838 C CA . SER A 1 102 ? -8.304 3.799 -3.381 1.00 91.81 102 SER A CA 1
ATOM 839 C C . SER A 1 102 ? -8.843 3.006 -2.196 1.00 91.81 102 SER 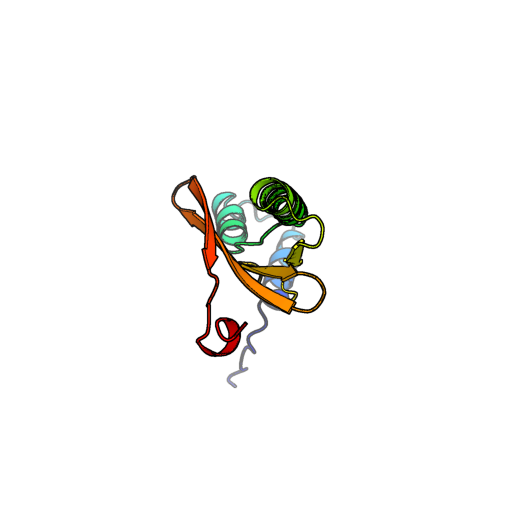A C 1
ATOM 841 O O . SER A 1 102 ? -8.566 1.811 -2.064 1.00 91.81 102 SER A O 1
ATOM 843 N N . MET A 1 103 ? -9.635 3.679 -1.366 1.00 92.12 103 MET A N 1
ATOM 844 C CA . MET A 1 103 ? -10.356 3.112 -0.230 1.00 92.12 103 MET A CA 1
ATOM 845 C C . MET A 1 103 ? -11.851 3.272 -0.483 1.00 92.12 103 MET A C 1
ATOM 847 O O . MET A 1 103 ? -12.323 4.376 -0.751 1.00 92.12 103 MET A O 1
ATOM 851 N N . ALA A 1 104 ? -12.579 2.162 -0.430 1.00 88.44 104 ALA A N 1
ATOM 852 C CA . ALA A 1 104 ? -14.031 2.184 -0.474 1.00 88.44 104 ALA A CA 1
ATOM 853 C C . ALA A 1 104 ? -14.543 2.190 0.965 1.00 88.44 104 ALA A C 1
ATOM 855 O O . ALA A 1 104 ? -14.121 1.357 1.759 1.00 88.44 104 ALA A O 1
ATOM 856 N N . ILE A 1 105 ? -15.432 3.128 1.274 1.00 89.06 105 ILE A N 1
ATOM 857 C CA . ILE A 1 105 ? -16.149 3.172 2.547 1.00 89.06 105 ILE A CA 1
ATOM 858 C C . ILE A 1 105 ? -17.584 2.771 2.237 1.00 89.06 105 ILE A C 1
ATOM 860 O O . ILE A 1 105 ? -18.218 3.390 1.375 1.00 89.06 105 ILE A O 1
ATOM 864 N N . LEU A 1 106 ? -18.072 1.714 2.878 1.00 87.75 106 LEU A N 1
ATOM 865 C CA . LEU A 1 106 ? -19.447 1.259 2.733 1.00 87.75 106 LEU A CA 1
ATOM 866 C C . LEU A 1 106 ? -20.307 1.835 3.857 1.00 87.75 106 LEU A C 1
ATOM 868 O O . LEU A 1 106 ? -19.813 2.167 4.927 1.00 87.75 106 LEU A O 1
ATOM 872 N N . ASP A 1 107 ? -21.615 1.924 3.618 1.00 91.75 107 ASP A N 1
ATOM 873 C CA . ASP A 1 107 ? -22.572 2.420 4.617 1.00 91.75 107 ASP A CA 1
ATOM 874 C C . ASP A 1 107 ? -22.519 1.592 5.915 1.00 91.75 107 ASP A C 1
ATOM 876 O O . ASP A 1 107 ? -22.515 2.137 7.011 1.00 91.75 107 ASP A O 1
ATOM 880 N N . ILE A 1 108 ? -22.326 0.274 5.785 1.00 88.19 108 ILE A N 1
ATOM 881 C CA . ILE A 1 108 ? -22.150 -0.652 6.916 1.00 88.19 108 ILE A CA 1
ATOM 882 C C . ILE A 1 108 ? -20.921 -0.345 7.785 1.00 88.19 108 ILE A C 1
ATOM 884 O O . ILE A 1 108 ? -20.907 -0.706 8.958 1.00 88.19 108 ILE A O 1
ATOM 888 N N . ASP A 1 109 ? -19.898 0.312 7.232 1.00 84.00 109 ASP A N 1
ATOM 889 C CA . ASP A 1 109 ? -18.678 0.665 7.965 1.00 84.00 109 ASP A CA 1
ATOM 890 C C . ASP A 1 109 ? -18.879 1.951 8.791 1.00 84.00 109 ASP A C 1
ATOM 892 O O . ASP A 1 109 ? -18.079 2.256 9.676 1.00 84.00 109 ASP A O 1
ATOM 896 N N . LEU A 1 110 ? -19.945 2.712 8.504 1.00 87.19 110 LEU A N 1
ATOM 897 C CA . LEU A 1 110 ? -20.280 3.982 9.154 1.00 87.19 110 LEU A CA 1
ATOM 898 C C . LEU A 1 110 ? -21.223 3.828 10.355 1.00 87.19 110 LEU A C 1
ATOM 900 O O . LEU A 1 110 ? -21.424 4.798 11.081 1.00 87.19 110 LEU A O 1
ATOM 904 N N . GLU A 1 111 ? -21.804 2.648 10.586 1.00 82.50 111 GLU A N 1
ATOM 905 C CA . GLU A 1 111 ? -22.791 2.413 11.656 1.00 82.50 111 GLU A CA 1
ATOM 906 C C . GLU A 1 111 ? -22.187 2.303 13.080 1.00 82.50 111 GLU A C 1
ATOM 908 O O . GLU A 1 111 ? -22.843 1.789 13.988 1.00 82.50 111 GLU A O 1
ATOM 913 N N . ASN A 1 112 ? -20.967 2.809 13.308 1.00 60.81 112 ASN A N 1
ATOM 914 C CA . ASN A 1 112 ? -20.243 2.741 14.591 1.00 60.81 112 ASN A CA 1
ATOM 915 C C . ASN A 1 112 ? -20.111 4.088 15.314 1.00 60.81 112 ASN A C 1
ATOM 917 O O . ASN A 1 112 ? -19.748 5.095 14.665 1.00 60.81 112 ASN A O 1
#

Sequence (112 aa):
MCFEYRSNRKLRLNFLLSLQNLRGALFADKELINNIKRQESIVNADEIKKLDSYLKNTFQNSALQVRARTKKSDSCEVYIGDEFLGVIYRDEDEDELSYSFSMAILDIDLEN

Foldseek 3Di:
DDDPPPDDVVVVVVVVVVVVVPPDDPDPPVVVVVVVVVVQLACDPVNQVVVLVVVCVVVVPNQKHWAADPPRRQKIWIDRPPHTFFMWGWDADPNDTDIDTDGDDDPVNVPD

Organism: Bartonella quintana (strain Toulouse) (NCBI:txid283165)